Protein AF-A0AAW2LWH2-F1 (afdb_monomer)

Mean predicted aligned error: 7.14 Å

Organism: NCBI:txid2727405

Sequence (153 aa):
MDKLVLLRYLSFRGCCLENFPPSISKFPCLETLDLRVKDCNLAIPDVLSTMKRLRHLYFPIMYRSDSSNKLKLLGLDRLEILVNFDTGACNVDDIFHLENLQVLAAISDGNPKDLEAIIKCLDKKSADLHHSSLISETSTATQKRELPYSEKC

InterPro domains:
  IPR032675 Leucine-rich repeat domain superfamily [G3DSA:3.80.10.10] (1-136)
  IPR055414 Disease resistance R13L4/SHOC-2-like, LRR domain [PF23598] (2-124)

Nearest PDB structures (foldseek):
  9cc9-assembly1_L  TM=6.032E-01  e=1.534E-02  Nicotiana benthamiana
  3zyn-assembly1_A  TM=6.100E-01  e=1.225E-01  Mus musculus
  8fo2-assembly1_E  TM=3.866E-01  e=3.655E-01  Homo sapiens
  8vh5-assembly1_C  TM=4.507E-01  e=5.978E-01  Homo sapiens
  8gpr-assembly1_D  TM=3.135E-01  e=1.884E+00  Rattus norvegicus

Solvent-accessible surface area (backbone atoms only — not comparable to full-atom values): 8651 Å² total; per-residue (Å²): 127,89,84,48,62,79,40,37,71,49,73,40,60,72,33,80,51,55,61,60,63,78,68,64,58,67,40,79,43,31,25,32,43,32,42,37,36,37,102,44,51,30,26,59,72,85,47,62,34,68,35,52,52,24,28,34,42,32,42,34,87,39,76,34,78,83,55,99,65,60,36,53,54,58,61,31,50,52,24,27,34,39,35,50,44,36,50,81,54,28,50,66,73,38,62,77,63,36,78,49,37,26,32,43,31,36,34,36,70,55,52,66,68,58,52,51,52,50,52,54,44,50,65,75,39,52,90,59,39,81,43,75,47,79,45,71,46,72,88,62,86,87,68,83,82,78,81,84,73,89,80,81,135

Secondary structure (DSSP, 8-state):
-TT-TT--EEE-TT---SB--TTGGG-TT--EEE---SSS-EE--TTGGG-TT-SEEE--SSEE-SSSSPBP-TT-TT--EEEEEETTTB-GGGGGG-TT--EEEEEE-S-HHHHHHHHHHHHHTTTT-SEEEEEE----S----PPP-----

pLDDT: mean 86.1, std 17.29, range [35.12, 98.75]

Foldseek 3Di:
DPPQLQPAEDACAAHAAAEDDPVVLVNQRHAEYHAQYPPYAYEDPQSQLSNLNHQEYAHYLHHDYPDPDAHAVANVQNHAYYHAAEVVRHPLVNLLNNPNHAEEEYEYQQDPVSVVSVVVSCVVCVVNHPYYHYHYNDDDPDDDDPDPDDDDD

Radius of gyration: 15.4 Å; Cα contacts (8 Å, |Δi|>4): 296; chains: 1; bounding box: 39×32×39 Å

Structure (mmCIF, N/CA/C/O backbone):
data_AF-A0AAW2LWH2-F1
#
_entry.id   AF-A0AAW2LWH2-F1
#
loop_
_atom_site.group_PDB
_atom_site.id
_atom_site.type_symbol
_atom_site.label_atom_id
_atom_site.label_alt_id
_atom_site.label_comp_id
_atom_site.label_asym_id
_atom_site.label_entity_id
_atom_site.label_seq_id
_atom_site.pdbx_PDB_ins_code
_atom_site.Cartn_x
_atom_site.Cartn_y
_atom_site.Cartn_z
_atom_site.occupancy
_atom_site.B_iso_or_equiv
_atom_site.auth_seq_id
_atom_site.auth_comp_id
_atom_site.auth_asym_id
_atom_site.auth_atom_id
_atom_site.pdbx_PDB_model_num
ATOM 1 N N . MET A 1 1 ? -18.686 14.527 8.465 1.00 52.50 1 MET A N 1
ATOM 2 C CA . MET A 1 1 ? -18.252 13.167 8.048 1.00 52.50 1 MET A CA 1
ATOM 3 C C . MET A 1 1 ? -18.410 12.159 9.193 1.00 52.50 1 MET A C 1
ATOM 5 O O . MET A 1 1 ? -17.937 11.036 9.088 1.00 52.50 1 MET A O 1
ATOM 9 N N . ASP A 1 2 ? -19.173 12.498 10.237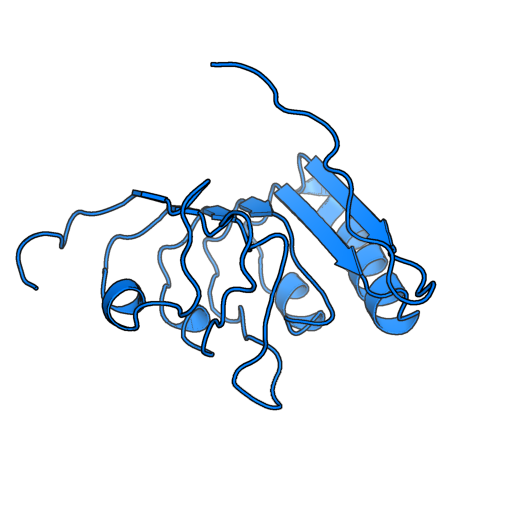 1.00 58.69 2 ASP A N 1
ATOM 10 C CA . ASP A 1 2 ? -19.265 11.752 11.505 1.00 58.69 2 ASP A CA 1
ATOM 11 C C . ASP A 1 2 ? -20.070 10.445 11.426 1.00 58.69 2 ASP A C 1
ATOM 13 O O . ASP A 1 2 ? -20.380 9.836 12.442 1.00 58.69 2 ASP A O 1
ATOM 17 N N . LYS A 1 3 ? -20.432 9.995 10.218 1.00 67.56 3 LYS A N 1
ATOM 18 C CA . LYS A 1 3 ? -21.338 8.854 10.017 1.00 67.56 3 LYS A CA 1
ATOM 19 C C . LYS A 1 3 ? -20.632 7.524 9.755 1.00 67.56 3 LYS A C 1
ATOM 21 O O . LYS A 1 3 ? -21.270 6.488 9.867 1.00 67.56 3 LYS A O 1
ATOM 26 N N . LEU A 1 4 ? -19.341 7.530 9.416 1.00 82.81 4 LEU A N 1
ATOM 27 C CA . LEU A 1 4 ? -18.624 6.328 8.959 1.00 82.81 4 LEU A CA 1
ATOM 28 C C . LEU A 1 4 ? -17.344 6.053 9.762 1.00 82.81 4 LEU A C 1
ATOM 30 O O . LEU A 1 4 ? -16.385 5.485 9.248 1.00 82.81 4 LEU A O 1
ATOM 34 N N . VAL A 1 5 ? -17.322 6.433 11.042 1.00 86.69 5 VAL A N 1
ATOM 35 C CA . VAL A 1 5 ? -16.165 6.207 11.931 1.00 86.69 5 VAL A CA 1
ATOM 36 C C . VAL A 1 5 ? -15.840 4.724 12.130 1.00 86.69 5 VAL A C 1
ATOM 38 O O . VAL A 1 5 ? -14.703 4.397 12.446 1.00 86.69 5 VAL A O 1
ATOM 41 N N . LEU A 1 6 ? -16.812 3.833 11.906 1.00 92.50 6 LEU A N 1
ATOM 42 C CA . LEU A 1 6 ? -16.664 2.377 11.998 1.00 92.50 6 LEU A CA 1
ATOM 43 C C . LEU A 1 6 ? -16.431 1.698 10.639 1.00 92.50 6 LEU A C 1
ATOM 45 O O . LEU A 1 6 ? -16.434 0.471 10.573 1.00 92.50 6 LEU A O 1
ATOM 49 N N . LEU A 1 7 ? -16.262 2.456 9.549 1.00 95.12 7 LEU A N 1
ATOM 50 C CA . LEU A 1 7 ? -16.014 1.866 8.235 1.00 95.12 7 LEU A CA 1
ATOM 51 C C . LEU A 1 7 ? -14.668 1.134 8.247 1.00 95.12 7 LEU A C 1
ATOM 53 O O . LEU A 1 7 ? -13.628 1.747 8.476 1.00 95.12 7 LEU A O 1
ATOM 57 N N . ARG A 1 8 ? -14.707 -0.178 7.997 1.00 97.25 8 ARG A N 1
ATOM 58 C CA . ARG A 1 8 ? -13.524 -1.056 7.958 1.00 97.25 8 ARG A CA 1
ATOM 59 C C . ARG A 1 8 ? -13.156 -1.495 6.549 1.00 97.25 8 ARG A C 1
ATOM 61 O O . ARG A 1 8 ? -12.004 -1.825 6.304 1.00 97.25 8 ARG A O 1
ATOM 68 N N . TYR A 1 9 ? -14.111 -1.473 5.628 1.00 97.94 9 TYR A N 1
ATOM 69 C CA . TYR A 1 9 ? -13.941 -1.945 4.262 1.00 97.94 9 TYR A CA 1
ATOM 70 C C . TYR A 1 9 ? -14.489 -0.906 3.291 1.00 97.94 9 TYR A C 1
ATOM 72 O O . TYR A 1 9 ? -15.638 -0.484 3.421 1.00 97.94 9 TYR A O 1
ATOM 80 N N . LEU A 1 10 ? -13.676 -0.514 2.316 1.00 97.00 10 LEU A N 1
ATOM 81 C CA . LEU A 1 10 ? -14.071 0.361 1.223 1.00 97.00 10 LEU A CA 1
ATOM 82 C C . LEU A 1 10 ? -13.464 -0.167 -0.075 1.00 97.00 10 LEU A C 1
ATOM 84 O O . LEU A 1 10 ? -12.253 -0.360 -0.164 1.00 97.00 10 LEU A O 1
ATOM 88 N N . SER A 1 11 ? -14.306 -0.389 -1.079 1.00 97.00 11 SER A N 1
ATOM 89 C CA . SER A 1 11 ? -13.878 -0.877 -2.387 1.00 97.00 11 SER A CA 1
ATOM 90 C C . SER A 1 11 ? -14.433 -0.003 -3.499 1.00 97.00 11 SER A C 1
ATOM 92 O O . SER A 1 11 ? -15.618 0.321 -3.514 1.00 97.00 11 SER A O 1
ATOM 94 N N . PHE A 1 12 ? -13.552 0.346 -4.429 1.00 96.06 12 PHE A N 1
ATOM 95 C CA . PHE A 1 12 ? -13.846 0.954 -5.723 1.00 96.06 12 PHE A CA 1
ATOM 96 C C . PHE A 1 12 ? -13.595 -0.040 -6.858 1.00 96.06 12 PHE A C 1
ATOM 98 O O . PHE A 1 12 ? -13.409 0.355 -8.012 1.00 96.06 12 PHE A O 1
ATOM 105 N N . ARG A 1 13 ? -13.545 -1.341 -6.542 1.00 95.69 13 ARG A N 1
ATOM 106 C CA . ARG A 1 13 ? -13.320 -2.372 -7.546 1.00 95.69 13 ARG A CA 1
ATOM 107 C C . ARG A 1 13 ? -14.399 -2.297 -8.618 1.00 95.69 13 ARG A C 1
ATOM 109 O O . ARG A 1 13 ? -15.587 -2.345 -8.314 1.00 95.69 13 ARG A O 1
ATOM 116 N N . GLY A 1 14 ? -13.980 -2.202 -9.876 1.00 93.44 14 GLY A N 1
ATOM 117 C CA . GLY A 1 14 ? -14.911 -2.104 -11.000 1.00 93.44 14 GLY A CA 1
ATOM 118 C C . GLY A 1 14 ? -15.550 -0.721 -11.190 1.00 93.44 14 GLY A C 1
ATOM 119 O O . GLY A 1 14 ? -16.304 -0.543 -12.143 1.00 93.44 14 GLY A O 1
ATOM 120 N N . CYS A 1 15 ? -15.262 0.254 -10.323 1.00 93.69 15 CYS A N 1
ATOM 121 C CA . CYS A 1 15 ? -15.738 1.627 -10.470 1.00 93.69 15 CYS A CA 1
ATOM 122 C C . CYS A 1 15 ? -14.834 2.430 -11.413 1.00 93.69 15 CYS A C 1
ATOM 124 O O . CYS A 1 15 ? -13.642 2.146 -11.525 1.00 93.69 15 CYS A O 1
ATOM 126 N N . CYS A 1 16 ? -15.385 3.483 -12.019 1.00 91.75 16 CYS A N 1
ATOM 127 C CA . CYS A 1 16 ? -14.600 4.527 -12.673 1.00 91.75 16 CYS A CA 1
ATOM 128 C C . CYS A 1 16 ? -14.292 5.628 -11.644 1.00 91.75 16 CYS A C 1
ATOM 130 O O . CYS A 1 16 ? -15.190 6.360 -11.225 1.00 91.75 16 CYS A O 1
ATOM 132 N N . LEU A 1 17 ? -13.040 5.701 -11.187 1.00 92.50 17 LEU A N 1
ATOM 133 C CA . LEU A 1 17 ? -12.565 6.686 -10.215 1.00 92.50 17 LEU A CA 1
ATOM 134 C C . LEU A 1 17 ? -11.215 7.236 -10.684 1.00 92.50 17 LEU A C 1
ATOM 136 O O . LEU A 1 17 ? -10.184 6.583 -10.555 1.00 92.50 17 LEU A O 1
ATOM 140 N N . GLU A 1 18 ? -11.222 8.453 -11.220 1.00 92.69 18 GLU A N 1
ATOM 141 C CA . GLU A 1 18 ? -10.022 9.071 -11.803 1.00 92.69 18 GLU A CA 1
ATOM 142 C C . GLU A 1 18 ? -9.119 9.765 -10.777 1.00 92.69 18 GLU A C 1
ATOM 144 O O . GLU A 1 18 ? -7.924 9.941 -11.023 1.00 92.69 18 GLU A O 1
ATOM 149 N N . ASN A 1 19 ? -9.680 10.178 -9.636 1.00 92.81 19 ASN A N 1
ATOM 150 C CA . ASN A 1 19 ? -8.974 10.901 -8.580 1.00 92.81 19 ASN A CA 1
ATOM 151 C C . ASN A 1 19 ? -9.356 10.327 -7.219 1.00 92.81 19 ASN A C 1
ATOM 153 O O . ASN A 1 19 ? -10.541 10.184 -6.918 1.00 92.81 19 ASN A O 1
ATOM 157 N N . PHE A 1 20 ? -8.358 10.038 -6.390 1.00 91.62 20 PHE A N 1
ATOM 158 C CA . PHE A 1 20 ? -8.541 9.536 -5.037 1.00 91.62 20 PHE A CA 1
ATOM 159 C C . PHE A 1 20 ? -9.197 10.609 -4.154 1.00 91.62 20 PHE A C 1
ATOM 161 O O . PHE A 1 20 ? -8.616 11.680 -3.958 1.00 91.62 20 PHE A O 1
ATOM 168 N N . PRO A 1 21 ? -10.386 10.351 -3.579 1.00 90.44 21 PRO A N 1
ATOM 169 C CA . PRO A 1 21 ? -11.040 11.299 -2.687 1.00 90.44 21 PRO A CA 1
ATOM 170 C C . PRO A 1 21 ? -10.239 11.488 -1.383 1.00 90.44 21 PRO A C 1
ATOM 172 O O . PRO A 1 21 ? -10.152 10.550 -0.585 1.00 90.44 21 PRO A O 1
ATOM 175 N N . PRO A 1 22 ? -9.727 12.698 -1.068 1.00 86.50 22 PRO A N 1
ATOM 176 C CA . PRO A 1 22 ? -8.914 12.921 0.137 1.00 86.50 22 PRO A CA 1
ATOM 177 C C . PRO A 1 22 ? -9.661 12.684 1.458 1.00 86.50 22 PRO A C 1
ATOM 179 O O . PRO A 1 22 ? -9.059 12.629 2.523 1.00 86.50 22 PRO A O 1
ATOM 182 N N . SER A 1 23 ? -10.990 12.574 1.421 1.00 89.56 23 SER A N 1
ATOM 183 C CA . SER A 1 23 ? -11.811 12.207 2.576 1.00 89.56 23 SER A CA 1
ATOM 184 C C . SER A 1 23 ? -11.577 10.771 3.049 1.00 89.56 23 SER A C 1
ATOM 186 O O . SER A 1 23 ? -11.755 10.503 4.234 1.00 89.56 23 SER A O 1
ATOM 188 N N . ILE A 1 24 ? -11.156 9.862 2.164 1.00 91.56 24 ILE A N 1
ATOM 189 C CA . ILE A 1 24 ? -10.969 8.441 2.489 1.00 91.56 24 ILE A CA 1
ATOM 190 C C . ILE A 1 24 ? -9.838 8.241 3.496 1.00 91.56 24 ILE A C 1
ATOM 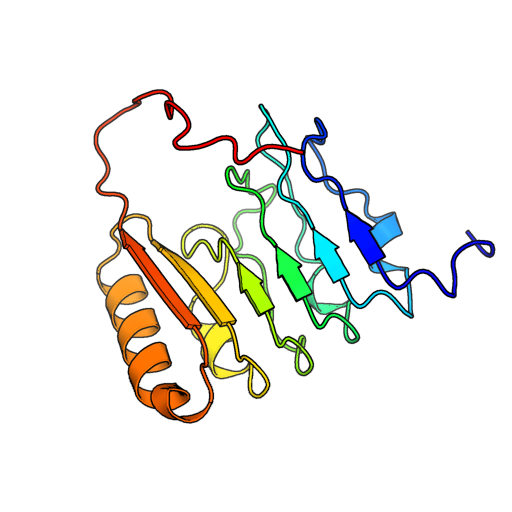192 O O . ILE A 1 24 ? -9.962 7.417 4.401 1.00 91.56 24 ILE A O 1
ATOM 196 N N . SER A 1 25 ? -8.769 9.037 3.399 1.00 89.31 25 SER A N 1
ATOM 197 C CA . SER A 1 25 ? -7.635 8.962 4.330 1.00 89.31 25 SER A CA 1
ATOM 198 C C . SER A 1 25 ? -7.998 9.380 5.760 1.00 89.31 25 SER A C 1
ATOM 200 O O . SER A 1 25 ? -7.222 9.163 6.685 1.00 89.31 25 SER A O 1
ATOM 202 N N . LYS A 1 26 ? -9.196 9.948 5.965 1.00 90.12 26 LYS A N 1
ATOM 203 C CA . LYS A 1 26 ? -9.705 10.364 7.276 1.00 90.12 26 LYS A CA 1
ATOM 204 C C . LYS A 1 26 ? -10.511 9.278 7.988 1.00 90.12 26 LYS A C 1
ATOM 206 O O . LYS A 1 26 ? -10.927 9.517 9.118 1.00 90.12 26 LYS A O 1
ATOM 211 N N . PHE A 1 27 ? -10.769 8.119 7.370 1.00 92.12 27 PHE A N 1
ATOM 212 C CA . PHE A 1 27 ? -11.504 7.034 8.029 1.00 92.12 27 PHE A CA 1
ATOM 213 C C . PHE A 1 27 ? -10.614 6.325 9.060 1.00 92.12 27 PHE A C 1
ATOM 215 O O . PHE A 1 27 ? -9.722 5.564 8.681 1.00 92.12 27 PHE A O 1
ATOM 222 N N . PRO A 1 28 ? -10.856 6.519 10.371 1.00 90.44 28 PRO A N 1
ATOM 223 C CA . PRO A 1 28 ? -9.904 6.127 11.405 1.00 90.44 28 PRO A CA 1
ATOM 224 C C . PRO A 1 28 ? -9.874 4.620 11.656 1.00 90.44 28 PRO A C 1
ATOM 226 O O . PRO A 1 28 ? -8.970 4.154 12.337 1.00 90.44 28 PRO A O 1
ATOM 229 N N . CYS A 1 29 ? -10.862 3.866 11.158 1.00 94.88 29 CYS A N 1
ATOM 230 C CA . CYS A 1 29 ? -10.992 2.420 11.348 1.00 94.88 29 CYS A CA 1
ATOM 231 C C . CYS A 1 29 ? -10.835 1.612 10.055 1.00 94.88 29 CYS A C 1
ATOM 233 O O . CYS A 1 29 ? -11.087 0.408 10.086 1.00 94.88 29 CYS A O 1
ATOM 235 N N . LEU A 1 30 ? -10.444 2.240 8.938 1.00 97.06 30 LEU A N 1
ATOM 236 C CA . LEU A 1 30 ? -10.372 1.535 7.663 1.00 97.06 30 LEU A CA 1
ATOM 237 C C . LEU A 1 30 ? -9.244 0.499 7.681 1.00 97.06 30 LEU A C 1
ATOM 239 O O . LEU A 1 30 ? -8.099 0.811 8.000 1.00 97.06 30 LEU A O 1
ATOM 243 N N . GLU A 1 31 ? -9.591 -0.736 7.331 1.00 98.19 31 GLU A N 1
ATOM 244 C CA . GLU A 1 31 ? -8.696 -1.894 7.341 1.00 98.19 31 GLU A CA 1
ATOM 245 C C . GLU A 1 31 ? -8.512 -2.475 5.940 1.00 98.19 31 GLU A C 1
ATOM 247 O O . GLU A 1 31 ? -7.449 -2.999 5.632 1.00 98.19 31 GLU A O 1
ATOM 252 N N . THR A 1 32 ? -9.517 -2.377 5.073 1.00 98.62 32 THR A N 1
ATOM 253 C CA . THR A 1 32 ? -9.427 -2.790 3.672 1.00 98.62 32 THR A CA 1
ATOM 254 C C . THR A 1 32 ? -9.752 -1.626 2.757 1.00 98.62 32 THR A C 1
ATOM 256 O O . THR A 1 32 ? -10.833 -1.038 2.857 1.00 98.62 32 THR A O 1
ATOM 259 N N . LEU A 1 33 ? -8.825 -1.341 1.848 1.00 97.88 33 LEU A N 1
ATOM 260 C CA . LEU A 1 33 ? -8.997 -0.389 0.766 1.00 97.88 33 LEU A CA 1
ATOM 261 C C . LEU A 1 33 ? -8.691 -1.081 -0.561 1.00 97.88 33 LEU A C 1
ATOM 263 O O . LEU A 1 33 ? -7.568 -1.517 -0.809 1.00 97.88 33 LEU A O 1
ATOM 267 N N . ASP A 1 34 ? -9.703 -1.183 -1.413 1.00 97.81 34 ASP A N 1
ATOM 268 C CA . ASP A 1 34 ? -9.580 -1.802 -2.728 1.00 97.81 34 ASP A CA 1
ATOM 269 C C . ASP A 1 34 ? -9.757 -0.749 -3.824 1.00 97.81 34 ASP A C 1
ATOM 271 O O . ASP A 1 34 ? -10.849 -0.225 -4.034 1.00 97.81 34 ASP A O 1
ATOM 275 N N . LEU A 1 35 ? -8.656 -0.417 -4.496 1.00 95.75 35 LEU A N 1
ATOM 276 C CA . LEU A 1 35 ? -8.560 0.607 -5.533 1.00 95.75 35 LEU A CA 1
ATOM 277 C C . LEU A 1 35 ? -8.489 0.002 -6.938 1.00 95.75 35 LEU A C 1
ATOM 279 O O . LEU A 1 35 ? -8.029 0.671 -7.858 1.00 95.75 35 LEU A O 1
ATOM 283 N N . ARG A 1 36 ? -8.938 -1.244 -7.146 1.00 95.00 36 ARG A N 1
ATOM 284 C CA . ARG A 1 36 ? -8.950 -1.907 -8.468 1.00 95.00 36 ARG A CA 1
ATOM 285 C C . ARG A 1 36 ? -10.040 -1.354 -9.396 1.00 95.00 36 ARG A C 1
ATOM 287 O O . ARG A 1 36 ? -10.962 -2.064 -9.804 1.00 95.00 36 ARG A O 1
ATOM 294 N N . VAL A 1 37 ? -9.933 -0.067 -9.699 1.00 94.44 37 VAL A N 1
ATOM 295 C CA . VAL A 1 37 ? -10.802 0.686 -10.606 1.00 94.44 37 VAL A CA 1
ATOM 296 C C . VAL A 1 37 ? -10.731 0.122 -12.023 1.00 94.44 37 VAL A C 1
ATOM 298 O O . VAL A 1 37 ? -9.779 -0.572 -12.389 1.00 94.44 37 VAL A O 1
ATOM 301 N N . LYS A 1 38 ? -11.752 0.417 -12.824 1.00 92.06 38 LYS A N 1
ATOM 302 C CA . LYS A 1 38 ? -11.887 -0.073 -14.193 1.00 92.06 38 LYS A CA 1
ATOM 303 C C . LYS A 1 38 ? -11.857 1.089 -15.179 1.00 92.06 38 LYS A C 1
ATOM 305 O O . LYS A 1 38 ? -12.442 2.133 -14.916 1.00 92.06 38 LYS A O 1
ATOM 310 N N . ASP A 1 39 ? -11.207 0.865 -16.318 1.00 87.00 39 ASP A N 1
ATOM 311 C CA . ASP A 1 39 ? -11.229 1.747 -17.491 1.00 87.00 39 ASP A CA 1
ATOM 312 C C . ASP A 1 39 ? -10.717 3.186 -17.238 1.00 87.00 39 ASP A C 1
ATOM 314 O O . ASP A 1 39 ? -10.953 4.076 -18.052 1.00 87.00 39 ASP A O 1
ATOM 318 N N . CYS A 1 40 ? -9.978 3.428 -16.145 1.00 87.44 40 CYS A N 1
ATOM 319 C CA . CYS A 1 40 ? -9.388 4.731 -15.829 1.00 87.44 40 CYS A CA 1
ATOM 320 C C . CYS A 1 40 ? -8.044 4.625 -15.090 1.00 87.44 40 CYS A C 1
ATOM 322 O O . CYS A 1 40 ? -7.804 3.676 -14.341 1.00 87.44 40 CYS A O 1
ATOM 324 N N . ASN A 1 41 ? -7.197 5.649 -15.247 1.00 89.06 41 ASN A N 1
ATOM 325 C CA . ASN A 1 41 ? -5.965 5.800 -14.469 1.00 89.06 41 ASN A CA 1
ATOM 326 C C . ASN A 1 41 ? -6.276 6.577 -13.184 1.00 89.06 41 ASN A C 1
ATOM 328 O O . ASN A 1 41 ? -6.572 7.775 -13.249 1.00 89.06 41 ASN A O 1
ATOM 332 N N . LEU A 1 42 ? -6.190 5.922 -12.028 1.00 91.75 42 LEU A N 1
ATOM 333 C CA . LEU A 1 42 ? -6.453 6.568 -10.743 1.00 91.75 42 LEU A CA 1
ATOM 334 C C . LEU A 1 42 ? -5.245 7.409 -10.315 1.00 91.75 42 LEU A C 1
ATOM 336 O O . LEU A 1 42 ? -4.139 6.882 -10.181 1.00 91.75 42 LEU A O 1
ATOM 340 N N . ALA A 1 43 ? -5.471 8.698 -10.050 1.00 91.00 43 ALA A N 1
ATOM 341 C CA . ALA A 1 43 ? -4.517 9.522 -9.318 1.00 91.00 43 ALA A CA 1
ATOM 342 C C . ALA A 1 43 ? -4.674 9.342 -7.816 1.00 91.00 43 ALA A C 1
ATOM 344 O O . ALA A 1 43 ? -5.755 9.568 -7.272 1.00 91.00 43 ALA A O 1
ATOM 345 N N . ILE A 1 44 ? -3.585 8.953 -7.159 1.00 89.19 44 ILE A N 1
ATOM 346 C CA . ILE A 1 44 ? -3.514 8.783 -5.709 1.00 89.19 44 ILE A CA 1
ATOM 347 C C . ILE A 1 44 ? -2.466 9.773 -5.189 1.00 89.19 44 ILE A C 1
ATOM 349 O O . ILE A 1 44 ? -1.319 9.667 -5.621 1.00 89.19 44 ILE A O 1
ATOM 353 N N . PRO A 1 45 ? -2.822 10.692 -4.274 1.00 85.38 45 PRO A N 1
ATOM 354 C CA . PRO A 1 45 ? -1.852 11.552 -3.610 1.00 85.38 45 PRO A CA 1
ATOM 355 C C . PRO A 1 45 ? -1.092 10.774 -2.522 1.00 85.38 45 PRO A C 1
ATOM 357 O O . PRO A 1 45 ? -1.549 9.724 -2.064 1.00 85.38 45 PRO A O 1
ATOM 360 N N . ASP A 1 46 ? 0.032 11.314 -2.038 1.00 86.94 46 ASP A N 1
ATOM 361 C CA . ASP A 1 46 ? 0.848 10.723 -0.956 1.00 86.94 46 ASP A CA 1
ATOM 362 C C . ASP A 1 46 ? 0.159 10.831 0.426 1.00 86.94 46 ASP A C 1
ATOM 364 O O . ASP A 1 46 ? 0.584 11.559 1.322 1.00 86.94 46 ASP A O 1
ATOM 368 N N . VAL A 1 47 ? -0.975 10.143 0.581 1.00 89.62 47 VAL A N 1
ATOM 369 C CA . VAL A 1 47 ? -1.808 10.126 1.798 1.00 89.62 47 VAL A CA 1
ATOM 370 C C . VAL A 1 47 ? -2.025 8.722 2.350 1.00 89.62 47 VAL A C 1
ATOM 372 O O . VAL A 1 47 ? -2.568 8.582 3.441 1.00 89.62 47 VAL A O 1
ATOM 375 N N . LEU A 1 48 ? -1.616 7.675 1.627 1.00 90.81 48 LEU A N 1
ATOM 376 C CA . LEU A 1 48 ? -1.811 6.289 2.065 1.00 90.81 48 LEU A CA 1
ATOM 377 C C . LEU A 1 48 ? -1.081 6.013 3.382 1.00 90.81 48 LEU A C 1
ATOM 379 O O . LEU A 1 48 ? -1.642 5.371 4.266 1.00 90.81 48 LEU A O 1
ATOM 383 N N . SER A 1 49 ? 0.110 6.589 3.566 1.00 91.31 49 SER A N 1
ATOM 384 C CA . SER A 1 49 ? 0.902 6.477 4.795 1.00 91.31 49 SER A CA 1
ATOM 385 C C . SER A 1 49 ? 0.169 6.945 6.061 1.00 91.31 49 SER A C 1
ATOM 387 O O . SER A 1 49 ? 0.544 6.536 7.159 1.00 91.31 49 SER A O 1
ATOM 389 N N . THR A 1 50 ? -0.891 7.757 5.966 1.00 92.19 50 THR A N 1
ATOM 390 C CA . THR A 1 50 ? -1.667 8.199 7.140 1.00 92.19 50 THR A CA 1
ATOM 391 C C . THR A 1 50 ? -2.690 7.159 7.610 1.00 92.19 50 THR A C 1
ATOM 393 O O . THR A 1 50 ? -3.186 7.238 8.735 1.00 92.19 50 THR A O 1
ATOM 396 N N . MET A 1 51 ? -2.977 6.138 6.799 1.00 94.31 51 MET A N 1
ATOM 397 C CA . MET A 1 51 ? -4.040 5.156 7.024 1.00 94.31 51 MET A CA 1
ATOM 398 C C . MET A 1 51 ? -3.544 3.951 7.843 1.00 94.31 51 MET A C 1
ATOM 400 O O . MET A 1 51 ? -3.597 2.802 7.412 1.00 94.31 51 MET A O 1
ATOM 404 N N . LYS A 1 52 ? -3.075 4.215 9.068 1.00 94.31 52 LYS A N 1
ATOM 405 C CA . LYS A 1 52 ? -2.318 3.285 9.943 1.00 94.31 52 LYS A CA 1
ATOM 406 C C . LYS A 1 52 ? -3.004 1.961 10.314 1.00 94.31 52 LYS A C 1
ATOM 408 O O . LYS A 1 52 ? -2.371 1.079 10.890 1.00 94.31 52 LYS A O 1
ATOM 413 N N . ARG A 1 53 ? -4.304 1.820 10.050 1.00 96.50 53 ARG A N 1
ATOM 414 C CA . ARG A 1 53 ? -5.073 0.597 10.333 1.00 96.50 53 ARG A CA 1
ATOM 415 C C . ARG A 1 53 ? -5.264 -0.311 9.128 1.00 96.50 53 ARG A C 1
ATOM 417 O O . ARG A 1 53 ? -5.822 -1.390 9.313 1.00 96.50 53 ARG A O 1
ATOM 424 N N . LEU A 1 54 ? -4.788 0.084 7.946 1.00 97.94 54 LEU A N 1
ATOM 425 C CA . LEU A 1 54 ? -4.864 -0.766 6.767 1.00 97.94 54 LEU A CA 1
ATOM 426 C C . LEU A 1 54 ? -4.156 -2.100 7.009 1.00 97.94 54 LEU A C 1
ATOM 428 O O . LEU A 1 54 ? -3.022 -2.156 7.479 1.00 97.94 54 LEU A O 1
ATOM 432 N N . ARG A 1 55 ? -4.882 -3.161 6.668 1.00 98.50 55 ARG A N 1
ATOM 433 C CA . ARG A 1 55 ? -4.457 -4.560 6.645 1.00 98.50 55 ARG A CA 1
ATOM 434 C C . ARG A 1 55 ? -4.442 -5.080 5.217 1.00 98.50 55 ARG A C 1
ATOM 436 O O . ARG A 1 55 ? -3.562 -5.847 4.859 1.00 98.50 55 ARG A O 1
ATOM 443 N N . HIS A 1 56 ? -5.371 -4.626 4.379 1.00 98.75 56 HIS A N 1
ATOM 444 C CA . HIS A 1 56 ? -5.459 -5.047 2.987 1.00 98.75 56 HIS A CA 1
ATOM 445 C C . HIS A 1 56 ? -5.512 -3.832 2.066 1.00 98.75 56 HIS A C 1
ATOM 447 O O . HIS A 1 56 ? -6.421 -3.002 2.167 1.00 98.75 56 HIS A O 1
ATOM 453 N N . LEU A 1 57 ? -4.552 -3.753 1.152 1.00 98.00 57 LEU A N 1
ATOM 454 C CA . LEU A 1 57 ? -4.466 -2.719 0.136 1.00 98.00 57 LEU A CA 1
ATOM 455 C C . LEU A 1 57 ? -4.358 -3.370 -1.241 1.00 98.00 57 LEU A C 1
ATOM 457 O O . LEU A 1 57 ? -3.422 -4.116 -1.525 1.00 98.00 57 LEU A O 1
ATOM 461 N N . TYR A 1 58 ? -5.318 -3.060 -2.104 1.00 97.44 58 TYR A N 1
ATOM 462 C CA . TYR A 1 58 ? -5.290 -3.458 -3.507 1.00 97.44 58 TYR A CA 1
ATOM 463 C C . TYR A 1 58 ? -5.112 -2.196 -4.346 1.00 97.44 58 TYR A C 1
ATOM 465 O O . TYR A 1 58 ? -6.024 -1.373 -4.406 1.00 97.44 58 TYR A O 1
ATOM 473 N N . PHE A 1 59 ? -3.948 -2.023 -4.967 1.00 93.62 59 PHE A N 1
ATOM 474 C CA . PHE A 1 59 ? -3.670 -0.890 -5.850 1.00 93.62 59 PHE A CA 1
ATOM 475 C C . PHE A 1 59 ? -4.450 -1.003 -7.176 1.00 93.62 59 PHE A C 1
ATOM 477 O O . PHE A 1 59 ? -4.851 -2.108 -7.581 1.00 93.62 59 PHE A O 1
ATOM 484 N N . PRO A 1 60 ? -4.697 0.130 -7.865 1.00 91.75 60 PRO A N 1
ATOM 485 C CA . PRO A 1 60 ? -5.247 0.108 -9.205 1.00 91.75 60 PRO A CA 1
ATOM 486 C C . PRO A 1 60 ? -4.278 -0.600 -10.149 1.00 91.75 60 PRO A C 1
ATOM 488 O O . PRO A 1 60 ? -3.064 -0.545 -9.989 1.00 91.75 60 PRO A O 1
ATOM 491 N N . ILE A 1 61 ? -4.837 -1.238 -11.172 1.00 84.06 61 ILE A N 1
ATOM 492 C CA . ILE A 1 61 ? -4.050 -1.830 -12.262 1.00 84.06 61 ILE A CA 1
ATOM 493 C C . ILE A 1 61 ? -3.368 -0.728 -13.089 1.00 84.06 61 ILE A C 1
ATOM 495 O O . ILE A 1 61 ? -2.302 -0.948 -13.661 1.00 84.06 61 ILE A O 1
ATOM 499 N N . MET A 1 62 ? -4.007 0.444 -13.163 1.00 84.62 62 MET A N 1
ATOM 500 C CA . MET A 1 62 ? -3.523 1.614 -13.881 1.00 84.62 62 MET A CA 1
ATOM 501 C C . MET A 1 62 ? -3.406 2.806 -12.946 1.00 84.62 62 MET A C 1
ATOM 503 O O . MET A 1 62 ? -4.391 3.249 -12.347 1.00 84.62 62 MET A O 1
ATOM 507 N N . TYR A 1 63 ? -2.202 3.349 -12.866 1.00 82.00 63 TYR A N 1
ATOM 508 C CA . TYR A 1 63 ? -1.868 4.451 -11.984 1.00 82.00 63 TYR A CA 1
ATOM 509 C C . TYR A 1 63 ? -1.484 5.696 -12.783 1.00 82.00 63 TYR A C 1
ATOM 511 O O . TYR A 1 63 ? -0.828 5.618 -13.821 1.00 82.00 63 TYR A O 1
ATOM 519 N N . ARG A 1 64 ? -1.894 6.865 -12.284 1.00 82.25 64 ARG A N 1
ATOM 520 C CA . ARG A 1 64 ? -1.400 8.163 -12.744 1.00 82.25 64 ARG A CA 1
ATOM 521 C C . ARG A 1 64 ? -0.795 8.881 -11.549 1.00 82.25 64 ARG A C 1
ATOM 523 O O . ARG A 1 64 ? -1.518 9.171 -10.603 1.00 82.25 64 ARG A O 1
ATOM 530 N N . SER A 1 65 ? 0.486 9.222 -11.602 1.00 71.19 65 SER A N 1
ATOM 531 C CA . SER A 1 65 ? 1.045 10.087 -10.564 1.00 71.19 65 SER A CA 1
ATOM 532 C C . SER A 1 65 ? 0.534 11.513 -10.737 1.00 71.19 65 SER A C 1
ATOM 534 O O . SER A 1 65 ? 0.589 12.067 -11.836 1.00 71.19 65 SER A O 1
ATOM 536 N N . ASP A 1 66 ? 0.022 12.108 -9.663 1.00 68.19 66 ASP A N 1
ATOM 537 C CA . ASP A 1 66 ? -0.287 13.540 -9.593 1.00 68.19 66 ASP A CA 1
ATOM 538 C C . ASP A 1 66 ? 0.916 14.371 -9.112 1.00 68.19 66 ASP A C 1
ATOM 540 O O . ASP A 1 66 ? 0.893 15.600 -9.184 1.00 68.19 66 ASP A O 1
ATOM 544 N N . SER A 1 67 ? 1.985 13.702 -8.670 1.00 66.12 67 SER A N 1
ATOM 545 C CA . SER A 1 67 ? 3.219 14.314 -8.187 1.00 66.12 67 SER A CA 1
ATOM 546 C C . SER A 1 67 ? 4.452 13.731 -8.883 1.00 66.12 67 SER A C 1
ATOM 548 O O . SER A 1 67 ? 4.415 12.650 -9.466 1.00 66.12 67 SER A O 1
ATOM 550 N N . SER A 1 68 ? 5.587 14.421 -8.812 1.00 69.81 68 SER A N 1
ATOM 551 C CA . SER A 1 68 ? 6.866 13.855 -9.266 1.00 69.81 68 SER A CA 1
ATOM 552 C C . SER A 1 68 ? 7.426 12.788 -8.315 1.00 69.81 68 SER A C 1
ATOM 554 O O . SER A 1 68 ? 8.476 12.217 -8.596 1.00 69.81 68 SER A O 1
ATOM 556 N N . ASN A 1 69 ? 6.778 12.556 -7.169 1.00 82.75 69 ASN A N 1
ATOM 557 C CA . ASN A 1 69 ? 7.286 11.711 -6.098 1.00 82.75 69 ASN A CA 1
ATOM 558 C C . ASN A 1 69 ? 6.545 10.371 -6.066 1.00 82.75 69 ASN A C 1
ATOM 560 O O . ASN A 1 69 ? 5.336 10.314 -6.279 1.00 82.75 69 ASN A O 1
ATOM 564 N N . LYS A 1 70 ? 7.276 9.301 -5.743 1.00 88.56 70 LYS A N 1
ATOM 565 C CA . LYS A 1 70 ? 6.694 7.979 -5.500 1.00 88.56 70 LYS A CA 1
ATOM 566 C C . LYS A 1 70 ? 5.833 7.995 -4.230 1.00 88.56 70 LYS A C 1
ATOM 568 O O . LYS A 1 70 ? 6.172 8.672 -3.256 1.00 88.56 70 LYS A O 1
ATOM 573 N N . LEU A 1 71 ? 4.747 7.224 -4.237 1.00 90.25 71 LEU A N 1
ATOM 574 C CA . LEU A 1 71 ? 3.885 7.011 -3.075 1.00 90.25 71 LEU A CA 1
ATOM 575 C C . LEU A 1 71 ? 4.656 6.344 -1.939 1.00 90.25 71 LEU A C 1
ATOM 577 O O . LEU A 1 71 ? 5.432 5.411 -2.176 1.00 90.25 71 LEU A O 1
ATOM 581 N N . LYS A 1 72 ? 4.389 6.793 -0.707 1.00 91.69 72 LYS A N 1
ATOM 582 C CA . LYS A 1 72 ? 4.983 6.220 0.500 1.00 91.69 72 LYS A CA 1
ATOM 583 C C . LYS A 1 72 ? 4.013 5.279 1.196 1.00 91.69 72 LYS A C 1
ATOM 585 O O . LYS A 1 72 ? 2.871 5.637 1.494 1.00 91.6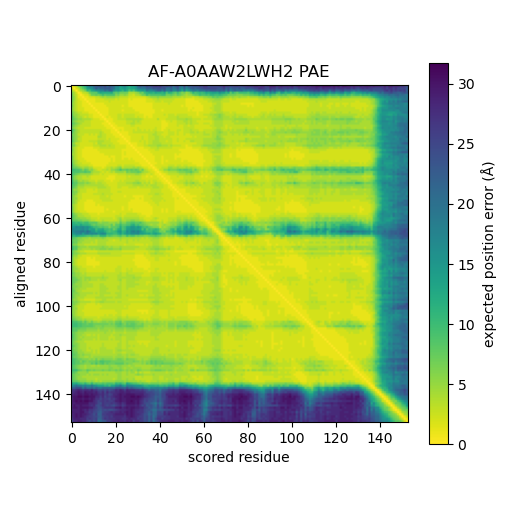9 72 LYS A O 1
ATOM 590 N N . LEU A 1 73 ? 4.508 4.096 1.529 1.00 93.75 73 LEU A N 1
ATOM 591 C CA . LEU A 1 73 ? 3.828 3.082 2.334 1.00 93.75 73 LEU A CA 1
ATOM 592 C C . LEU A 1 73 ? 4.405 2.984 3.751 1.00 93.75 73 LEU A C 1
ATOM 594 O O . LEU A 1 73 ? 3.905 2.208 4.566 1.00 93.75 73 LEU A O 1
ATOM 598 N N . LEU A 1 74 ? 5.419 3.796 4.075 1.00 90.94 74 LEU A N 1
ATOM 599 C CA . LEU A 1 74 ? 6.002 3.850 5.415 1.00 90.94 74 LEU A CA 1
ATOM 600 C C . LEU A 1 74 ? 4.940 4.099 6.497 1.00 90.94 74 LEU A C 1
ATOM 602 O O . LEU A 1 74 ? 4.154 5.055 6.461 1.00 90.94 74 LEU A O 1
ATOM 606 N N . GLY A 1 75 ? 4.953 3.232 7.507 1.00 88.62 75 GLY A N 1
ATOM 607 C CA . GLY A 1 75 ? 4.025 3.265 8.625 1.00 88.62 75 GLY A CA 1
ATOM 608 C C . GLY A 1 75 ? 2.672 2.600 8.353 1.00 88.62 75 GLY A C 1
ATOM 609 O O . GLY A 1 75 ? 1.755 2.774 9.153 1.00 88.62 75 GLY A O 1
ATOM 610 N N . LEU A 1 76 ? 2.518 1.858 7.252 1.00 95.44 76 LEU A N 1
ATOM 611 C CA . LEU A 1 76 ? 1.454 0.862 7.083 1.00 95.44 76 LEU A CA 1
ATOM 612 C C . LEU A 1 76 ? 1.842 -0.457 7.771 1.00 95.44 76 LEU A C 1
ATOM 614 O O . LEU A 1 76 ? 1.808 -1.530 7.180 1.00 95.44 76 LEU A O 1
ATOM 618 N N . ASP A 1 77 ? 2.208 -0.379 9.049 1.00 94.25 77 ASP A N 1
ATOM 619 C CA . ASP A 1 77 ? 2.882 -1.474 9.763 1.00 94.25 77 ASP A CA 1
ATOM 620 C C . ASP A 1 77 ? 1.985 -2.705 9.967 1.00 94.25 77 ASP A C 1
ATOM 622 O O . ASP A 1 77 ? 2.468 -3.795 10.252 1.00 94.25 77 ASP A O 1
ATOM 626 N N . ARG A 1 78 ? 0.664 -2.540 9.829 1.00 97.56 78 ARG A N 1
ATOM 627 C CA . ARG A 1 78 ? -0.346 -3.602 9.966 1.00 97.56 78 ARG A CA 1
ATOM 628 C C . ARG A 1 78 ? -0.730 -4.252 8.639 1.00 97.56 78 ARG A C 1
ATOM 630 O O . ARG A 1 78 ? -1.655 -5.063 8.634 1.00 97.56 78 ARG A O 1
ATOM 637 N N . LEU A 1 79 ? -0.093 -3.860 7.536 1.00 98.12 79 LEU A N 1
ATOM 638 C CA . LEU A 1 79 ? -0.449 -4.350 6.214 1.00 98.12 79 LEU A CA 1
ATOM 639 C C . LEU A 1 79 ? -0.070 -5.827 6.071 1.00 98.12 79 LEU A C 1
ATOM 641 O O . LEU A 1 79 ? 1.075 -6.206 6.289 1.00 98.12 79 LEU A O 1
ATOM 645 N N . GLU A 1 80 ? -1.053 -6.634 5.689 1.00 98.38 80 GLU A N 1
ATOM 646 C CA . GLU A 1 80 ? -0.968 -8.087 5.519 1.00 98.38 80 GLU A CA 1
ATOM 647 C C . GLU A 1 80 ? -1.098 -8.479 4.047 1.00 98.38 80 GLU A C 1
ATOM 649 O O . GLU A 1 80 ? -0.425 -9.398 3.587 1.00 98.38 80 GLU A O 1
ATOM 654 N N . ILE A 1 81 ? -1.928 -7.757 3.290 1.00 98.56 81 ILE A N 1
ATOM 655 C CA . ILE A 1 81 ? -2.145 -7.991 1.862 1.00 98.56 81 ILE A CA 1
ATOM 656 C C . ILE A 1 81 ? -1.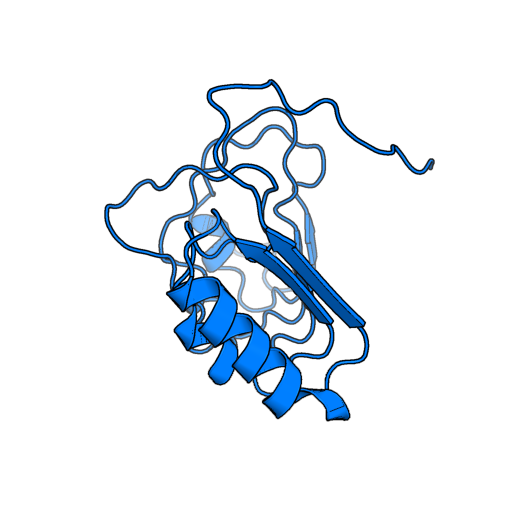816 -6.723 1.090 1.00 98.56 81 ILE A C 1
ATOM 658 O O . ILE A 1 81 ? -2.439 -5.679 1.305 1.00 98.56 81 ILE A O 1
ATOM 662 N N . LEU A 1 82 ? -0.885 -6.850 0.148 1.00 97.94 82 LEU A N 1
ATOM 663 C CA . LEU A 1 82 ? -0.529 -5.817 -0.809 1.00 97.94 82 LEU A CA 1
ATOM 664 C C . LEU A 1 82 ? -0.560 -6.399 -2.224 1.00 97.94 82 LEU A C 1
ATOM 666 O O . LEU A 1 82 ? 0.275 -7.220 -2.601 1.00 97.94 82 LEU A O 1
ATOM 670 N N . VAL A 1 83 ? -1.544 -5.974 -3.012 1.00 97.38 83 VAL A N 1
ATOM 671 C CA . VAL A 1 83 ? -1.757 -6.463 -4.381 1.00 97.38 83 VAL A CA 1
ATOM 672 C C . VAL A 1 83 ? -1.635 -5.319 -5.375 1.00 97.38 83 VAL A C 1
ATOM 674 O O . VAL A 1 83 ? -2.101 -4.214 -5.096 1.00 97.38 83 VAL A O 1
ATOM 677 N N . ASN A 1 84 ? -1.062 -5.614 -6.545 1.00 94.69 84 ASN A N 1
ATOM 678 C CA . ASN A 1 84 ? -0.733 -4.658 -7.606 1.00 94.69 84 ASN A CA 1
ATOM 679 C C . ASN A 1 84 ? 0.263 -3.580 -7.150 1.00 94.69 84 ASN A C 1
ATOM 681 O O . ASN A 1 84 ? 0.139 -2.418 -7.526 1.00 94.69 84 ASN A O 1
ATOM 685 N N . PHE A 1 85 ? 1.234 -3.945 -6.311 1.00 94.69 85 PHE A N 1
ATOM 686 C CA . PHE A 1 85 ? 2.306 -3.032 -5.925 1.00 94.69 85 PHE A CA 1
ATOM 687 C C . PHE A 1 85 ? 3.174 -2.692 -7.137 1.00 94.69 85 PHE A C 1
ATOM 689 O O . PHE A 1 85 ? 3.931 -3.536 -7.600 1.00 94.69 85 PHE A O 1
ATOM 696 N N . ASP A 1 86 ? 3.055 -1.471 -7.645 1.00 91.38 86 ASP A N 1
ATOM 697 C CA . ASP A 1 86 ? 3.789 -0.992 -8.816 1.00 91.38 86 ASP A CA 1
ATOM 698 C C . ASP A 1 86 ? 5.039 -0.208 -8.384 1.00 91.38 86 ASP A C 1
ATOM 700 O O . ASP A 1 86 ? 4.928 0.811 -7.692 1.00 91.38 86 ASP A O 1
ATOM 704 N N . THR A 1 87 ? 6.229 -0.661 -8.794 1.00 91.38 87 THR A N 1
ATOM 705 C CA . THR A 1 87 ? 7.505 -0.001 -8.455 1.00 91.38 87 THR A CA 1
ATOM 706 C C . THR A 1 87 ? 7.695 1.346 -9.143 1.00 91.38 87 THR A C 1
ATOM 708 O O . THR A 1 87 ? 8.449 2.185 -8.646 1.00 91.38 87 THR A O 1
ATOM 711 N N . GLY A 1 88 ? 6.993 1.600 -10.248 1.00 88.31 88 GLY A N 1
ATOM 712 C CA . GLY A 1 88 ? 6.923 2.914 -10.880 1.00 88.31 88 GLY A CA 1
ATOM 713 C C . GLY A 1 88 ? 6.106 3.911 -10.053 1.00 88.31 88 GLY A C 1
ATOM 714 O O . GLY A 1 88 ? 6.423 5.101 -10.029 1.00 88.31 88 GLY A O 1
ATOM 715 N N . ALA A 1 89 ? 5.095 3.428 -9.323 1.00 87.69 89 ALA A N 1
ATOM 716 C CA . ALA A 1 89 ? 4.208 4.252 -8.500 1.00 87.69 89 ALA A CA 1
ATOM 717 C C . ALA A 1 89 ? 4.696 4.424 -7.054 1.00 87.69 89 ALA A C 1
ATOM 719 O O . ALA A 1 89 ? 4.533 5.492 -6.463 1.00 87.69 89 ALA A O 1
ATOM 720 N N . CYS A 1 90 ? 5.273 3.377 -6.466 1.00 91.00 90 CYS A N 1
ATOM 721 C CA . CYS A 1 90 ? 5.623 3.314 -5.050 1.00 91.00 90 CYS A CA 1
ATOM 722 C C . CYS A 1 90 ? 7.130 3.183 -4.843 1.00 91.00 90 CYS A C 1
ATOM 724 O O . CYS A 1 90 ? 7.841 2.597 -5.661 1.00 91.00 90 CYS A O 1
ATOM 726 N N . ASN A 1 91 ? 7.630 3.704 -3.721 1.00 91.69 91 ASN A N 1
ATOM 727 C CA . ASN A 1 91 ? 9.020 3.476 -3.347 1.00 91.69 91 ASN A CA 1
ATOM 728 C C . ASN A 1 91 ? 9.241 1.990 -3.024 1.00 91.69 91 ASN A C 1
ATOM 730 O O . ASN A 1 91 ? 8.619 1.459 -2.104 1.00 91.69 91 ASN A O 1
ATOM 734 N N . VAL A 1 92 ? 10.128 1.327 -3.772 1.00 93.69 92 VAL A N 1
ATOM 735 C CA . VAL A 1 92 ? 10.393 -0.108 -3.607 1.00 93.69 92 VAL A CA 1
ATOM 736 C C . VAL A 1 92 ? 10.954 -0.424 -2.226 1.00 93.69 92 VAL A C 1
ATOM 738 O O . VAL A 1 92 ? 10.620 -1.463 -1.677 1.00 93.69 92 VAL A O 1
ATOM 741 N N . ASP A 1 93 ? 11.711 0.487 -1.612 1.00 93.44 93 ASP A N 1
ATOM 742 C CA . ASP A 1 93 ? 12.309 0.247 -0.295 1.00 93.44 93 ASP A CA 1
ATOM 743 C C . ASP A 1 93 ? 11.267 0.147 0.834 1.00 93.44 93 ASP A C 1
ATOM 745 O O . ASP A 1 93 ? 11.512 -0.480 1.868 1.00 93.44 93 ASP A O 1
ATOM 749 N N . ASP A 1 94 ? 10.071 0.707 0.640 1.00 94.25 94 ASP A N 1
ATOM 750 C CA . ASP A 1 94 ? 9.038 0.725 1.674 1.00 94.25 94 ASP A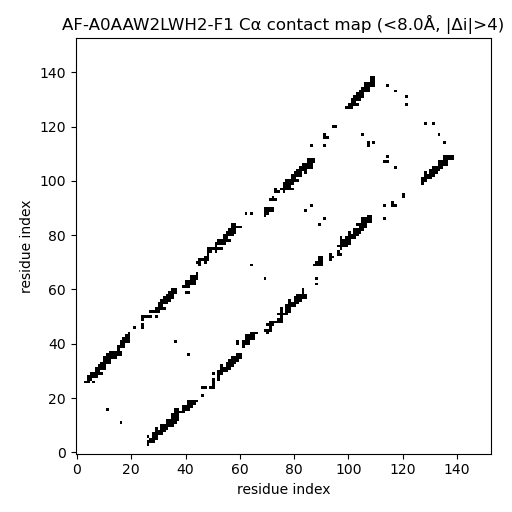 CA 1
ATOM 751 C C . ASP A 1 94 ? 8.524 -0.688 2.001 1.00 94.25 94 ASP A C 1
ATOM 753 O O . ASP A 1 94 ? 8.102 -0.942 3.131 1.00 94.25 94 ASP A O 1
ATOM 757 N N . ILE A 1 95 ? 8.614 -1.640 1.060 1.00 93.88 95 ILE A N 1
ATOM 758 C CA . ILE A 1 95 ? 8.171 -3.029 1.277 1.00 93.88 95 ILE A CA 1
ATOM 759 C C . ILE A 1 95 ? 8.993 -3.745 2.356 1.00 93.88 95 ILE A C 1
ATOM 761 O O . ILE A 1 95 ? 8.493 -4.668 3.000 1.00 93.88 95 ILE A O 1
ATOM 765 N N . PHE A 1 96 ? 10.236 -3.312 2.599 1.00 94.00 96 PHE A N 1
ATOM 766 C CA . PHE A 1 96 ? 11.079 -3.892 3.644 1.00 94.00 96 PHE A CA 1
ATOM 767 C C . PHE A 1 96 ? 10.588 -3.554 5.054 1.00 94.00 96 PHE A C 1
ATOM 769 O O . PHE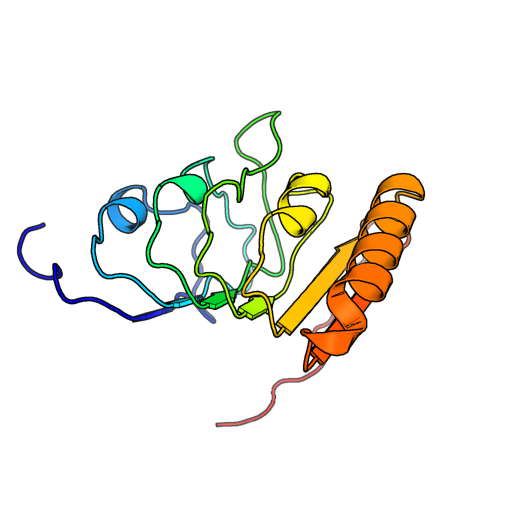 A 1 96 ? 10.955 -4.266 5.985 1.00 94.00 96 PHE A O 1
ATOM 776 N N . HIS A 1 97 ? 9.761 -2.514 5.200 1.00 94.12 97 HIS A N 1
ATOM 777 C CA . HIS A 1 97 ? 9.175 -2.082 6.471 1.00 94.12 97 HIS A CA 1
ATOM 778 C C . HIS A 1 97 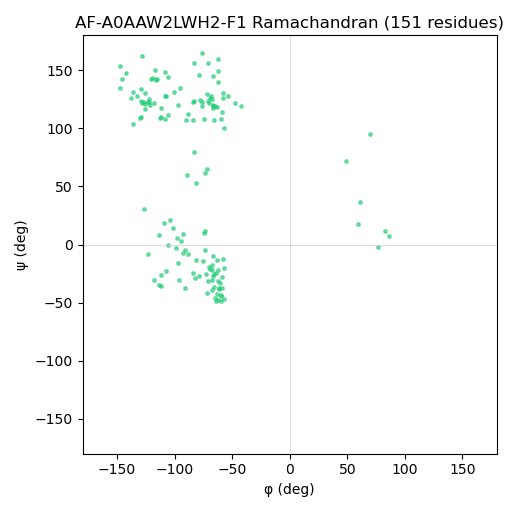? 7.797 -2.704 6.748 1.00 94.12 97 HIS A C 1
ATOM 780 O O . HIS A 1 97 ? 7.255 -2.543 7.840 1.00 94.12 97 HIS A O 1
ATOM 786 N N . LEU A 1 98 ? 7.216 -3.422 5.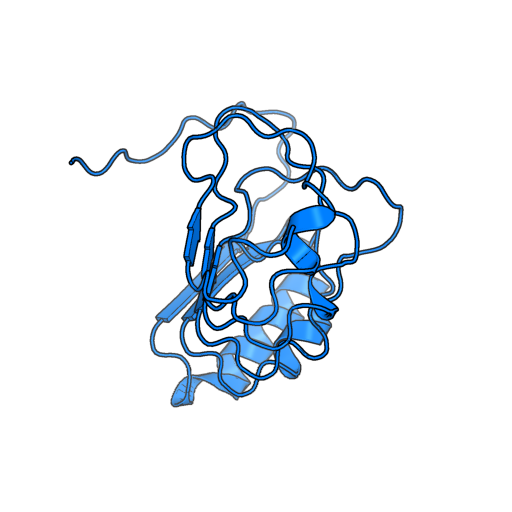782 1.00 95.38 98 LEU A N 1
ATOM 787 C CA . LEU A 1 98 ? 5.923 -4.088 5.937 1.00 95.38 98 LEU A CA 1
ATOM 788 C C . LEU A 1 98 ? 6.120 -5.440 6.639 1.00 95.38 98 LEU A C 1
ATOM 790 O O . LEU A 1 98 ? 6.208 -6.493 6.007 1.00 95.38 98 LEU A O 1
ATOM 794 N N . GLU A 1 99 ? 6.264 -5.414 7.964 1.00 93.44 99 GLU A N 1
ATOM 795 C CA . GLU A 1 99 ? 6.643 -6.605 8.743 1.00 93.44 99 GLU A CA 1
ATOM 796 C C . GLU A 1 99 ? 5.535 -7.651 8.879 1.00 93.44 99 GLU A C 1
ATOM 798 O O . GLU A 1 99 ? 5.841 -8.829 9.005 1.00 93.44 99 GLU A O 1
ATOM 803 N N . ASN A 1 100 ? 4.264 -7.258 8.777 1.00 96.44 100 ASN A N 1
ATOM 804 C CA . ASN A 1 100 ? 3.131 -8.190 8.842 1.00 96.44 100 ASN A CA 1
ATOM 805 C C . ASN A 1 100 ? 2.679 -8.704 7.464 1.00 96.44 100 ASN A C 1
ATOM 807 O O . ASN A 1 100 ? 1.625 -9.335 7.363 1.00 96.44 100 ASN A O 1
ATOM 811 N N . LEU A 1 101 ? 3.439 -8.413 6.403 1.00 97.38 101 LEU A N 1
ATOM 812 C CA . LEU A 1 101 ? 3.034 -8.716 5.038 1.00 97.38 101 LEU A CA 1
ATOM 813 C C . LEU A 1 101 ? 3.058 -10.226 4.776 1.00 97.38 101 LEU A C 1
ATOM 815 O O . LEU A 1 101 ? 4.099 -10.864 4.881 1.00 97.38 101 LEU A O 1
ATOM 819 N N . GLN A 1 102 ? 1.909 -10.767 4.381 1.00 97.75 102 GLN A N 1
ATOM 820 C CA . GLN A 1 102 ? 1.690 -12.186 4.087 1.00 97.75 102 GLN A CA 1
ATOM 821 C C . GLN A 1 102 ? 1.430 -12.428 2.598 1.00 97.75 102 GLN A C 1
ATOM 823 O O . GLN A 1 102 ? 1.681 -13.519 2.087 1.00 97.75 102 GLN A O 1
ATOM 828 N N . VAL A 1 103 ? 0.913 -11.421 1.891 1.00 98.25 103 VAL A N 1
ATOM 829 C CA . VAL A 1 103 ? 0.644 -11.492 0.455 1.00 98.25 103 VAL A CA 1
ATOM 830 C C . VAL A 1 103 ? 1.253 -10.290 -0.248 1.00 98.25 103 VAL A C 1
ATOM 832 O O . VAL A 1 103 ? 0.905 -9.150 0.067 1.00 98.25 103 VAL A O 1
ATOM 835 N N . LEU A 1 104 ? 2.109 -10.553 -1.237 1.00 97.56 104 LEU A N 1
ATOM 836 C CA . LEU A 1 104 ? 2.719 -9.530 -2.085 1.00 97.56 104 LEU A CA 1
ATOM 837 C C . LEU A 1 104 ? 2.564 -9.877 -3.568 1.00 97.56 104 LEU A C 1
ATOM 839 O O . LEU A 1 104 ? 3.250 -10.759 -4.075 1.00 97.56 104 LEU A O 1
ATOM 843 N N . ALA A 1 105 ? 1.722 -9.140 -4.287 1.00 96.75 105 ALA A N 1
ATOM 844 C CA . ALA A 1 105 ? 1.699 -9.176 -5.747 1.00 96.75 105 ALA A CA 1
ATOM 845 C C . ALA A 1 105 ? 2.267 -7.866 -6.300 1.00 96.75 105 ALA A C 1
ATOM 847 O O . ALA A 1 105 ? 1.622 -6.820 -6.198 1.00 96.75 105 ALA A O 1
ATOM 848 N N . ALA A 1 106 ? 3.474 -7.933 -6.858 1.00 95.25 106 ALA A N 1
ATOM 849 C CA . ALA A 1 106 ? 4.227 -6.792 -7.356 1.00 95.25 106 ALA A CA 1
ATOM 850 C C . ALA A 1 106 ? 4.303 -6.761 -8.890 1.00 95.25 106 ALA A C 1
ATOM 852 O O . ALA A 1 106 ? 4.333 -7.796 -9.558 1.00 95.25 106 ALA A O 1
ATOM 853 N N . ILE A 1 107 ? 4.358 -5.549 -9.428 1.00 92.56 107 ILE A N 1
ATOM 854 C CA . ILE A 1 107 ? 4.509 -5.221 -10.840 1.00 92.56 107 ILE A CA 1
ATOM 855 C C . ILE A 1 107 ? 5.716 -4.289 -10.946 1.00 92.56 107 ILE A C 1
ATOM 857 O O . ILE A 1 107 ? 5.828 -3.317 -10.200 1.00 92.56 107 ILE A O 1
ATOM 861 N N . SER A 1 108 ? 6.628 -4.596 -11.858 1.00 89.19 108 SER A N 1
ATOM 862 C CA . SER A 1 108 ? 7.778 -3.755 -12.174 1.00 89.19 108 SER A CA 1
ATOM 863 C C . SER A 1 108 ? 7.732 -3.353 -13.641 1.00 89.19 108 SER A C 1
ATOM 865 O O . SER A 1 108 ? 7.390 -4.163 -14.500 1.00 89.19 108 SER A O 1
ATOM 867 N N . ASP A 1 109 ? 8.137 -2.120 -13.927 1.00 85.56 109 ASP A N 1
ATOM 868 C CA . ASP A 1 109 ? 8.320 -1.560 -15.273 1.00 85.56 109 ASP A CA 1
ATOM 869 C C . ASP A 1 109 ? 9.578 -2.090 -15.998 1.00 85.56 109 ASP A C 1
ATOM 871 O O . ASP A 1 109 ? 10.009 -1.546 -17.018 1.00 85.56 109 ASP A O 1
ATOM 875 N N . GLY A 1 110 ? 10.200 -3.139 -15.452 1.00 84.06 110 GLY A N 1
ATOM 876 C CA . GLY A 1 110 ? 11.420 -3.738 -15.974 1.00 84.06 110 GLY A CA 1
ATOM 877 C C . GLY A 1 110 ? 12.702 -3.069 -15.480 1.00 84.06 110 GLY A C 1
ATOM 878 O O . GLY A 1 110 ? 13.780 -3.437 -15.951 1.00 84.06 110 GLY A O 1
ATOM 879 N N . ASN A 1 111 ? 12.633 -2.123 -14.535 1.00 89.81 111 ASN A N 1
ATOM 880 C CA . ASN A 1 111 ? 13.822 -1.550 -13.909 1.00 89.81 111 ASN A CA 1
ATOM 881 C C . ASN A 1 111 ? 14.618 -2.629 -13.136 1.00 89.81 111 ASN A C 1
ATOM 883 O O . ASN A 1 111 ? 14.117 -3.168 -12.146 1.00 89.81 111 ASN A O 1
ATOM 887 N N . PRO A 1 112 ? 15.882 -2.917 -13.514 1.00 91.94 112 PRO A N 1
ATOM 888 C CA . PRO A 1 112 ? 16.655 -3.989 -12.886 1.00 91.94 112 PRO A CA 1
ATOM 889 C C . PRO A 1 112 ? 16.877 -3.813 -11.380 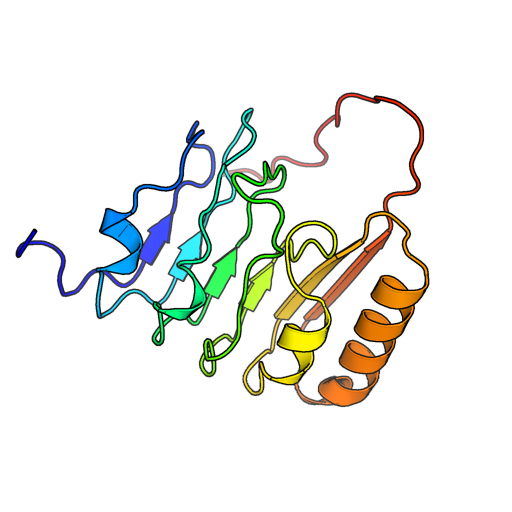1.00 91.94 112 PRO A C 1
ATOM 891 O O . PRO A 1 112 ? 16.913 -4.804 -10.657 1.00 91.94 112 PRO A O 1
ATOM 894 N N . LYS A 1 113 ? 17.004 -2.570 -10.894 1.00 92.75 113 LYS A N 1
ATOM 895 C CA . LYS A 1 113 ? 17.217 -2.293 -9.465 1.00 92.75 113 LYS A CA 1
ATOM 896 C C . LYS A 1 113 ? 15.958 -2.564 -8.650 1.00 92.75 113 LYS A C 1
ATOM 898 O O . LYS A 1 113 ? 16.044 -3.139 -7.570 1.00 92.75 113 LYS A O 1
ATOM 903 N N . ASP A 1 114 ? 14.802 -2.172 -9.179 1.00 93.44 114 ASP A N 1
ATOM 904 C CA . ASP A 1 114 ? 13.518 -2.413 -8.522 1.00 93.44 114 ASP A CA 1
ATOM 905 C C . ASP A 1 114 ? 13.200 -3.919 -8.504 1.00 93.44 114 ASP A C 1
ATOM 907 O O . ASP A 1 114 ? 12.755 -4.445 -7.484 1.00 93.44 114 ASP A O 1
ATOM 911 N N . LEU A 1 115 ? 13.513 -4.638 -9.592 1.00 94.19 115 LEU A N 1
ATOM 912 C CA . LEU A 1 115 ? 13.425 -6.102 -9.645 1.00 94.19 115 LEU A CA 1
ATOM 913 C C . LEU A 1 115 ? 14.325 -6.767 -8.595 1.00 94.19 115 LEU A C 1
ATOM 915 O O . LEU A 1 115 ? 13.857 -7.624 -7.848 1.00 94.19 115 LEU A O 1
ATOM 919 N N . GLU A 1 116 ? 15.595 -6.362 -8.507 1.00 95.12 116 GLU A N 1
ATOM 920 C CA . GLU A 1 116 ? 16.538 -6.882 -7.510 1.00 95.12 116 GLU A CA 1
ATOM 921 C C . GLU A 1 116 ? 16.046 -6.625 -6.078 1.00 95.12 116 GLU A C 1
ATOM 923 O O . GLU A 1 116 ? 16.077 -7.525 -5.235 1.00 95.12 116 GLU A O 1
ATOM 928 N N . ALA A 1 117 ? 15.532 -5.423 -5.804 1.00 95.44 117 ALA A N 1
ATOM 929 C CA . ALA A 1 117 ? 14.985 -5.066 -4.501 1.00 95.44 117 ALA A CA 1
ATOM 930 C C . ALA A 1 117 ? 13.763 -5.922 -4.128 1.00 95.44 117 ALA A C 1
ATOM 932 O O . ALA A 1 117 ? 13.686 -6.411 -2.997 1.00 95.44 117 ALA A O 1
ATOM 933 N N . ILE A 1 118 ? 12.840 -6.167 -5.068 1.00 95.88 118 ILE A N 1
ATOM 934 C CA . ILE A 1 118 ? 11.694 -7.052 -4.820 1.00 95.88 118 ILE A CA 1
ATOM 935 C C . ILE A 1 118 ? 12.165 -8.479 -4.563 1.00 95.88 118 ILE A C 1
ATOM 937 O O . ILE A 1 118 ? 11.741 -9.068 -3.573 1.00 95.88 118 ILE A O 1
ATOM 941 N N . ILE A 1 119 ? 13.049 -9.032 -5.397 1.00 95.12 119 ILE A N 1
ATOM 942 C CA . ILE A 1 119 ? 13.558 -10.402 -5.220 1.00 95.12 119 ILE A CA 1
ATOM 943 C C . ILE A 1 119 ? 14.199 -10.552 -3.838 1.00 95.12 119 ILE A C 1
ATOM 945 O O . ILE A 1 119 ? 13.845 -11.453 -3.082 1.00 95.12 119 ILE A O 1
ATOM 949 N N . LYS A 1 120 ? 15.048 -9.599 -3.444 1.00 96.38 120 LYS A N 1
ATOM 950 C CA . LYS A 1 120 ? 15.656 -9.574 -2.110 1.00 96.38 120 LYS A CA 1
ATOM 951 C C . LYS A 1 120 ? 14.617 -9.510 -0.986 1.00 96.38 120 LYS A C 1
ATOM 953 O O . LYS A 1 120 ? 14.815 -10.111 0.070 1.00 96.38 120 LYS A O 1
ATOM 958 N N . CYS A 1 121 ? 13.529 -8.766 -1.177 1.00 94.56 121 CYS A N 1
ATOM 959 C CA . CYS A 1 121 ? 12.426 -8.723 -0.220 1.00 94.56 121 CYS A CA 1
ATOM 960 C C . CYS A 1 121 ? 11.720 -10.082 -0.113 1.00 94.56 121 CYS A C 1
ATOM 962 O O . CYS A 1 121 ? 11.497 -10.559 1.000 1.00 94.56 121 CYS A O 1
ATOM 964 N N . LEU A 1 122 ? 11.428 -10.720 -1.250 1.00 94.62 122 LEU A N 1
ATOM 965 C CA . LEU A 1 122 ? 10.806 -12.043 -1.305 1.00 94.62 122 LEU A CA 1
ATOM 966 C C . LEU A 1 122 ? 11.663 -13.095 -0.599 1.00 94.62 122 LEU A C 1
ATOM 968 O O . LEU A 1 122 ? 11.137 -13.847 0.217 1.00 94.62 122 LEU A O 1
ATOM 972 N N . ASP A 1 123 ? 12.975 -13.095 -0.835 1.00 95.06 123 ASP A N 1
ATOM 973 C CA . ASP A 1 123 ? 13.904 -14.010 -0.168 1.00 95.06 123 ASP A CA 1
ATOM 974 C C . ASP A 1 123 ? 13.909 -13.786 1.350 1.00 95.06 123 ASP A C 1
ATOM 976 O O . ASP A 1 123 ? 13.756 -14.731 2.130 1.00 95.06 123 ASP A O 1
ATOM 980 N N . LYS A 1 124 ? 14.021 -12.518 1.778 1.00 95.06 124 LYS A N 1
ATOM 981 C CA . LYS A 1 124 ? 14.046 -12.132 3.198 1.00 95.06 124 LYS A CA 1
ATOM 982 C C . LYS A 1 124 ? 12.754 -12.509 3.928 1.00 95.06 124 LYS A C 1
ATOM 984 O O . LYS A 1 124 ? 12.821 -12.899 5.089 1.00 95.06 124 LYS A O 1
ATOM 989 N N . LYS A 1 125 ? 11.598 -12.364 3.274 1.00 94.06 125 LYS A N 1
ATOM 990 C CA . LYS A 1 125 ? 10.261 -12.589 3.854 1.00 94.06 125 LYS A CA 1
ATOM 991 C C . LYS A 1 125 ? 9.653 -13.942 3.466 1.00 94.06 125 LYS A C 1
ATOM 993 O O . LYS A 1 125 ? 8.465 -14.162 3.678 1.00 94.06 125 LYS A O 1
ATOM 998 N N . SER A 1 126 ? 10.449 -14.864 2.923 1.00 92.81 126 SER A N 1
ATOM 999 C CA . SER A 1 126 ? 9.981 -16.163 2.411 1.00 92.81 126 SER A CA 1
ATOM 1000 C C . SER A 1 126 ? 9.279 -17.044 3.453 1.00 92.81 126 SER A C 1
ATOM 1002 O O . SER A 1 126 ? 8.417 -17.836 3.087 1.00 92.81 126 SER A O 1
ATOM 1004 N N . ALA A 1 127 ? 9.611 -16.899 4.741 1.00 93.31 127 ALA A N 1
ATOM 1005 C CA . ALA A 1 127 ? 8.954 -17.624 5.831 1.00 93.31 127 ALA A CA 1
ATOM 1006 C C . ALA A 1 127 ? 7.593 -17.024 6.239 1.00 93.31 127 ALA A C 1
ATOM 1008 O O . ALA A 1 127 ? 6.732 -17.752 6.731 1.00 93.31 127 ALA A O 1
ATOM 1009 N N . ASP A 1 128 ? 7.404 -15.719 6.027 1.00 94.44 128 ASP A N 1
ATOM 1010 C CA . ASP A 1 128 ? 6.213 -14.977 6.460 1.00 94.44 128 ASP A CA 1
ATOM 1011 C C . ASP A 1 128 ? 5.177 -14.845 5.328 1.00 94.44 128 ASP A C 1
ATOM 1013 O O . ASP A 1 128 ? 3.970 -14.810 5.571 1.00 94.44 128 ASP A O 1
ATOM 1017 N N . LEU A 1 129 ? 5.638 -14.800 4.072 1.00 94.12 129 LEU A N 1
ATOM 1018 C CA . LEU A 1 129 ? 4.785 -14.687 2.893 1.00 94.12 129 LEU A CA 1
ATOM 1019 C C . LEU A 1 129 ? 4.100 -16.022 2.570 1.00 94.12 129 LEU A C 1
ATOM 1021 O O . LEU A 1 129 ? 4.737 -17.013 2.223 1.00 94.12 129 LEU A O 1
ATOM 1025 N N . HIS A 1 130 ? 2.770 -16.026 2.599 1.00 94.75 130 HIS A N 1
ATOM 1026 C CA . HIS A 1 130 ? 1.938 -17.148 2.160 1.00 94.75 130 HIS A CA 1
ATOM 1027 C C . HIS A 1 130 ? 1.734 -17.167 0.642 1.00 94.75 130 HIS A C 1
ATOM 1029 O O . HIS A 1 130 ? 1.526 -18.227 0.052 1.00 94.75 130 HIS A O 1
ATOM 1035 N N . HIS A 1 131 ? 1.769 -15.996 0.004 1.00 95.50 131 HIS A N 1
ATOM 1036 C CA . HIS A 1 131 ? 1.651 -15.874 -1.443 1.00 95.50 131 HIS A CA 1
ATOM 1037 C C . HIS A 1 131 ? 2.470 -14.696 -1.957 1.00 95.50 131 HIS A C 1
ATOM 1039 O O . HIS A 1 131 ? 2.389 -13.585 -1.427 1.00 95.50 131 HIS A O 1
ATOM 1045 N N . SER A 1 132 ? 3.215 -14.917 -3.034 1.00 95.44 132 SER A N 1
ATOM 1046 C CA . SER A 1 132 ? 3.910 -13.846 -3.726 1.00 95.44 132 SER A CA 1
ATOM 1047 C C . SER A 1 132 ? 3.902 -14.033 -5.236 1.00 95.44 132 SER A C 1
ATOM 1049 O O . SER A 1 132 ? 3.911 -15.151 -5.751 1.00 95.44 132 SER A O 1
ATOM 1051 N N . SER A 1 133 ? 3.876 -12.915 -5.953 1.00 95.25 133 SER A N 1
ATOM 1052 C CA . SER A 1 133 ? 4.028 -12.885 -7.403 1.00 95.25 133 SER A CA 1
ATOM 1053 C C . SER A 1 133 ? 4.762 -11.621 -7.823 1.00 95.25 133 SER A C 1
ATOM 1055 O O . SER A 1 133 ? 4.497 -10.546 -7.286 1.00 95.25 133 SER A O 1
ATOM 1057 N N . LEU A 1 134 ? 5.622 -11.737 -8.828 1.00 94.44 134 LEU A N 1
ATOM 1058 C CA . LEU A 1 134 ? 6.291 -10.612 -9.463 1.00 94.44 134 LEU A CA 1
ATOM 1059 C C . LEU A 1 134 ? 6.042 -10.679 -10.967 1.00 94.44 134 LEU A C 1
ATOM 1061 O O . LEU A 1 134 ? 6.377 -11.672 -11.610 1.00 94.44 134 LEU A O 1
ATOM 1065 N N . ILE A 1 135 ? 5.459 -9.620 -11.516 1.00 91.88 135 ILE A N 1
ATOM 1066 C CA . ILE A 1 135 ? 5.271 -9.435 -12.954 1.00 91.88 135 ILE A CA 1
ATOM 1067 C C . ILE A 1 135 ? 6.238 -8.344 -13.407 1.00 91.88 135 ILE A C 1
ATOM 1069 O O . ILE A 1 135 ? 6.267 -7.261 -12.830 1.00 91.88 135 ILE A O 1
ATOM 1073 N N . SER A 1 136 ? 7.030 -8.628 -14.438 1.00 87.94 136 SER A N 1
ATOM 1074 C CA . SER A 1 136 ? 7.897 -7.642 -15.084 1.00 87.94 136 SER A CA 1
ATOM 1075 C C . SER A 1 136 ? 7.292 -7.268 -16.432 1.00 87.94 136 SER A C 1
ATOM 1077 O O . SER A 1 136 ? 7.214 -8.105 -17.335 1.00 87.94 136 SER A O 1
ATOM 1079 N N . GLU A 1 137 ? 6.820 -6.030 -16.563 1.00 79.62 137 GLU A N 1
ATOM 1080 C CA . GLU A 1 137 ? 6.359 -5.482 -17.833 1.00 79.62 137 GLU A CA 1
ATOM 1081 C C . GLU A 1 137 ? 7.579 -4.950 -18.592 1.00 79.62 137 GLU A C 1
ATOM 1083 O O . GLU A 1 137 ? 8.157 -3.925 -18.246 1.00 79.62 137 GLU A O 1
ATOM 1088 N N . THR A 1 138 ? 8.001 -5.658 -19.641 1.00 59.22 138 THR A N 1
ATOM 1089 C CA . THR A 1 138 ? 9.011 -5.114 -20.557 1.00 59.22 138 THR A CA 1
ATOM 1090 C C . THR A 1 138 ? 8.337 -4.085 -21.456 1.00 59.22 138 THR A C 1
ATOM 1092 O O . THR A 1 138 ? 7.349 -4.390 -22.126 1.00 59.22 138 THR A O 1
ATOM 1095 N N . SER A 1 139 ? 8.839 -2.847 -21.444 1.00 48.94 139 SER A N 1
ATOM 1096 C CA . SER A 1 139 ? 8.327 -1.773 -22.295 1.00 48.94 139 SER A CA 1
ATOM 1097 C C . SER A 1 139 ? 8.406 -2.184 -23.767 1.00 48.94 139 SER A C 1
ATOM 1099 O O . SER A 1 139 ? 9.457 -2.124 -24.403 1.00 48.94 139 SER A O 1
ATOM 1101 N N . THR A 1 140 ? 7.273 -2.605 -24.318 1.00 37.59 140 THR A N 1
ATOM 1102 C CA . THR A 1 140 ? 6.987 -2.477 -25.741 1.00 37.59 140 THR A CA 1
ATOM 1103 C C . THR A 1 140 ? 5.933 -1.390 -25.859 1.00 37.59 140 THR A C 1
ATOM 1105 O O . THR A 1 140 ? 4.943 -1.370 -25.128 1.00 37.59 140 THR A O 1
ATOM 1108 N N . ALA A 1 141 ? 6.210 -0.406 -26.710 1.00 39.03 141 ALA A N 1
ATOM 1109 C CA . ALA A 1 141 ? 5.363 0.755 -26.904 1.00 39.03 141 ALA A CA 1
ATOM 1110 C C . ALA A 1 141 ? 3.887 0.351 -27.090 1.00 39.03 141 ALA A C 1
ATOM 1112 O O . ALA A 1 141 ? 3.544 -0.384 -28.009 1.00 39.03 141 ALA A O 1
ATOM 1113 N N . THR A 1 142 ? 3.029 0.869 -26.207 1.00 43.28 142 THR A N 1
ATOM 1114 C CA . THR A 1 142 ? 1.587 1.061 -26.415 1.00 43.28 142 THR A CA 1
ATOM 1115 C C . THR A 1 142 ? 0.828 -0.151 -26.974 1.00 43.28 142 THR A C 1
ATOM 1117 O O . THR A 1 142 ? 0.317 -0.112 -28.091 1.00 43.28 142 THR A O 1
ATOM 1120 N N . GLN A 1 143 ? 0.627 -1.195 -26.168 1.00 36.94 143 GLN A N 1
ATOM 1121 C CA . GLN A 1 143 ? -0.449 -2.153 -26.434 1.00 36.94 143 GLN A CA 1
ATOM 1122 C C . GLN A 1 143 ? -1.521 -2.026 -25.353 1.00 36.94 143 GLN A C 1
ATOM 1124 O O . GLN A 1 143 ? -1.263 -2.210 -24.165 1.00 36.94 143 GLN A O 1
ATOM 1129 N N . LYS A 1 144 ? -2.731 -1.636 -25.782 1.00 37.62 144 LYS A N 1
ATOM 1130 C CA . LYS A 1 144 ? -3.960 -1.703 -24.982 1.00 37.62 144 LYS A CA 1
ATOM 1131 C C . LYS A 1 144 ? -3.966 -3.046 -24.253 1.00 37.62 144 LYS A C 1
ATOM 1133 O O . LYS A 1 144 ? -3.943 -4.076 -24.922 1.00 37.62 144 LYS A O 1
ATOM 1138 N N . ARG A 1 145 ? -3.971 -3.036 -22.916 1.00 39.31 145 ARG A N 1
ATOM 1139 C CA . ARG A 1 145 ? -4.109 -4.271 -22.137 1.00 39.31 145 ARG A CA 1
ATOM 1140 C C . ARG A 1 145 ? -5.448 -4.915 -22.517 1.00 39.31 145 ARG A C 1
ATOM 1142 O O . ARG A 1 145 ? -6.503 -4.396 -22.158 1.00 39.31 145 ARG A O 1
ATOM 1149 N N . GLU A 1 146 ? -5.411 -6.016 -23.263 1.00 36.38 146 GLU A N 1
ATOM 1150 C CA . GLU A 1 146 ? -6.509 -6.980 -23.270 1.00 36.38 146 GLU A CA 1
ATOM 1151 C C . GLU A 1 146 ? -6.488 -7.693 -21.912 1.00 36.38 146 GLU A C 1
ATOM 1153 O O . GLU A 1 146 ? -5.459 -8.202 -21.469 1.00 36.38 146 GLU A O 1
ATOM 1158 N N . LEU A 1 147 ? -7.618 -7.633 -21.209 1.00 35.34 147 LEU A N 1
ATOM 1159 C CA . LEU A 1 147 ? -7.809 -8.166 -19.861 1.00 35.34 147 LEU A CA 1
ATOM 1160 C C . LEU A 1 147 ? -7.744 -9.703 -19.873 1.00 35.34 147 LEU A C 1
ATOM 1162 O O . LEU A 1 147 ? -8.585 -10.317 -20.534 1.00 35.34 147 LEU A O 1
ATOM 1166 N N . PRO A 1 148 ? -6.879 -10.357 -19.076 1.00 35.12 148 PRO A N 1
ATOM 1167 C CA . PRO A 1 148 ? -7.075 -11.753 -18.740 1.00 35.12 148 PRO A CA 1
ATOM 1168 C C . PRO A 1 148 ? -8.047 -11.850 -17.555 1.00 35.12 148 PRO A C 1
ATOM 1170 O O . PRO A 1 148 ? -7.791 -11.333 -16.472 1.00 35.12 148 PRO A O 1
ATOM 1173 N N . TYR A 1 149 ? -9.137 -12.575 -17.792 1.00 35.34 149 TYR A N 1
ATOM 1174 C CA . TYR A 1 149 ? -9.999 -13.232 -16.807 1.00 35.34 149 TYR A CA 1
ATOM 1175 C C . TYR A 1 149 ? -10.876 -12.357 -15.898 1.00 35.34 149 TYR A C 1
ATOM 1177 O O . TYR A 1 149 ? -10.555 -11.984 -14.773 1.00 35.34 149 TYR A O 1
ATOM 1185 N N . SER A 1 150 ? -12.113 -12.195 -16.370 1.00 43.50 150 SER A N 1
ATOM 1186 C CA . SER A 1 150 ? -13.295 -12.314 -15.524 1.00 43.50 150 SER A CA 1
ATOM 1187 C C . SER A 1 150 ? -13.342 -13.709 -14.888 1.00 43.50 150 SER A C 1
ATOM 1189 O O . SER A 1 150 ? -13.581 -14.694 -15.592 1.00 43.50 150 SER A O 1
ATOM 1191 N N . GLU A 1 151 ? -13.197 -13.800 -13.572 1.00 39.12 151 GLU A N 1
ATOM 1192 C CA . GLU A 1 151 ? -13.855 -14.872 -12.828 1.00 39.12 151 GLU A CA 1
ATOM 1193 C C . GLU A 1 151 ? -15.177 -14.351 -12.266 1.00 39.12 151 GLU A C 1
ATOM 1195 O O . GLU A 1 151 ? -15.308 -13.201 -11.840 1.00 39.12 151 GLU A O 1
ATOM 1200 N N . LYS A 1 152 ? -16.182 -15.202 -12.451 1.00 40.31 152 LYS A N 1
ATOM 1201 C CA . LYS A 1 152 ? -17.615 -14.941 -12.410 1.00 40.31 152 LYS A CA 1
ATOM 1202 C C . LYS A 1 152 ? -18.129 -14.864 -10.971 1.00 40.31 152 LYS A C 1
ATOM 1204 O O . LYS A 1 152 ? -17.688 -15.657 -10.151 1.00 40.31 152 LYS A O 1
ATOM 1209 N N . CYS A 1 153 ? -19.124 -13.987 -10.799 1.00 37.78 153 CYS A N 1
ATOM 1210 C CA . CYS A 1 153 ? -20.158 -13.925 -9.753 1.00 37.78 153 CYS A CA 1
ATOM 1211 C C . CYS A 1 153 ? -19.702 -13.966 -8.290 1.00 37.78 153 CYS A C 1
ATOM 1213 O O . CYS A 1 153 ? -19.376 -15.058 -7.786 1.00 37.78 153 CYS A O 1
#